Protein AF-A0A6I2UGQ5-F1 (afdb_monomer)

Nearest PDB structures (foldseek):
  4rnh-assembly1_A-2  TM=8.661E-01  e=3.382E-02  Pseudomonas aeruginosa PAO1
  4rnf-assembly1_A  TM=8.614E-01  e=3.382E-02  Pseudomonas aeruginosa PAO1
  3icl-assembly2_B  TM=9.186E-01  e=6.206E-02  Methylococcus capsulatus
  5m3c-assembly1_A  TM=7.605E-01  e=8.128E-02  Pseudomonas aeruginosa
  5m3c-assembly1_B  TM=9.124E-01  e=1.139E-01  Pseudomonas aeruginosa

Secondary structure (DSSP, 8-state):
---HHHHHHHHHHHHHHHHHHHHHHHHH-TTS-----EEE--TTTT-S-HHHHHHHHHHHHHHHHHS-SS-EEE--TT--

Structure (mmCIF, N/CA/C/O backbone):
data_AF-A0A6I2UGQ5-F1
#
_entry.id   AF-A0A6I2UGQ5-F1
#
loop_
_atom_site.group_PDB
_atom_site.id
_atom_site.type_symbol
_atom_site.label_atom_id
_atom_site.label_alt_id
_atom_site.label_comp_id
_atom_site.label_asym_id
_atom_site.label_entity_id
_atom_site.label_seq_id
_atom_site.pdbx_PDB_ins_code
_atom_site.Cartn_x
_atom_site.Cartn_y
_atom_site.Cartn_z
_atom_site.occupancy
_atom_site.B_iso_or_equiv
_atom_site.auth_seq_id
_atom_site.auth_comp_id
_atom_site.auth_asym_id
_atom_site.auth_atom_id
_atom_site.pdbx_PDB_model_num
ATOM 1 N N . MET A 1 1 ? 3.478 4.258 24.928 1.00 38.81 1 MET A N 1
ATOM 2 C CA . MET A 1 1 ? 4.749 4.679 24.300 1.00 38.81 1 MET A CA 1
ATOM 3 C C . MET A 1 1 ? 5.022 3.674 23.192 1.00 38.81 1 MET A C 1
ATOM 5 O O . MET A 1 1 ? 5.601 2.638 23.477 1.00 38.81 1 MET A O 1
ATOM 9 N N . HIS A 1 2 ? 4.477 3.897 21.991 1.00 44.44 2 HIS A N 1
ATOM 10 C CA . HIS A 1 2 ? 4.692 2.978 20.867 1.00 44.44 2 HIS A CA 1
ATOM 11 C C . HIS A 1 2 ? 6.138 3.092 20.401 1.00 44.44 2 HIS A C 1
ATOM 13 O O . HIS A 1 2 ? 6.666 4.195 20.241 1.00 44.44 2 HIS A O 1
ATOM 19 N N . AS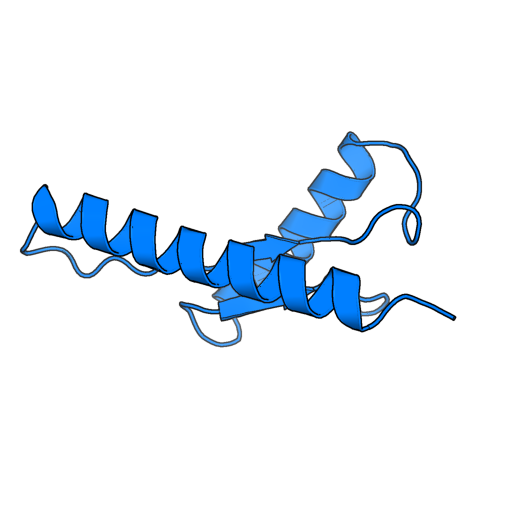P A 1 3 ? 6.786 1.938 20.286 1.00 51.34 3 ASP A N 1
ATOM 20 C CA . ASP A 1 3 ? 8.215 1.820 20.069 1.00 51.34 3 ASP A CA 1
ATOM 21 C C . ASP A 1 3 ? 8.587 2.279 18.656 1.00 51.34 3 ASP A C 1
ATOM 23 O O . ASP A 1 3 ? 8.520 1.536 17.678 1.00 51.34 3 ASP A O 1
ATOM 27 N N . GLN A 1 4 ? 8.995 3.543 18.560 1.00 48.31 4 GLN A N 1
ATOM 28 C CA . GLN A 1 4 ? 9.463 4.182 17.333 1.00 48.31 4 GLN A CA 1
ATOM 29 C C . GLN A 1 4 ? 10.651 3.428 16.698 1.00 48.31 4 GLN A C 1
ATOM 31 O O . GLN A 1 4 ? 10.936 3.628 15.515 1.00 48.31 4 GL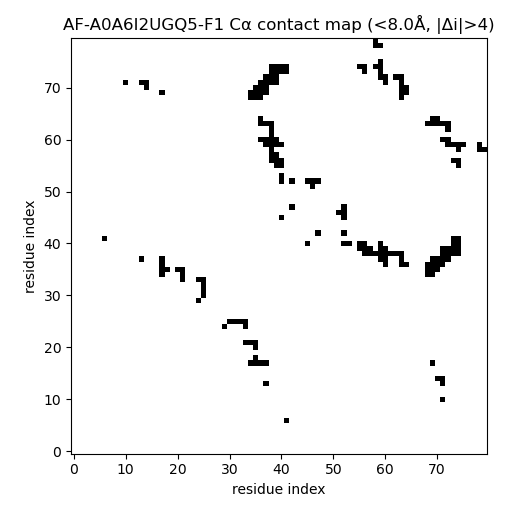N A O 1
ATOM 36 N N . TYR A 1 5 ? 11.354 2.578 17.460 1.00 52.03 5 TYR A N 1
ATOM 37 C CA . TYR A 1 5 ? 12.412 1.704 16.952 1.00 52.03 5 TYR A CA 1
ATOM 38 C C . TYR A 1 5 ? 11.854 0.496 16.190 1.00 52.03 5 TYR A C 1
ATOM 40 O O . TYR A 1 5 ? 12.297 0.265 15.063 1.00 52.03 5 TYR A O 1
ATOM 48 N N . SER A 1 6 ? 10.856 -0.213 16.725 1.00 56.94 6 SER A N 1
ATOM 49 C CA . SER A 1 6 ? 10.191 -1.332 16.039 1.00 56.94 6 SER A CA 1
ATOM 50 C C . SER A 1 6 ? 9.618 -0.925 14.674 1.00 56.94 6 SER A C 1
ATOM 52 O O . SER A 1 6 ? 9.889 -1.577 13.662 1.00 56.94 6 SER A O 1
ATOM 54 N N . THR A 1 7 ? 8.945 0.230 14.589 1.00 58.88 7 THR A N 1
ATOM 55 C CA . THR A 1 7 ? 8.399 0.734 13.315 1.00 58.88 7 THR A CA 1
ATOM 56 C C . THR A 1 7 ? 9.499 1.056 12.299 1.00 58.88 7 THR A C 1
ATOM 58 O O . THR A 1 7 ? 9.369 0.735 11.119 1.00 58.88 7 THR A O 1
ATOM 61 N N . LYS A 1 8 ? 10.625 1.640 12.737 1.00 57.31 8 LYS A N 1
ATOM 62 C CA . LYS A 1 8 ? 11.771 1.934 11.855 1.00 57.31 8 LYS A CA 1
ATOM 63 C C . LYS A 1 8 ? 12.428 0.665 11.317 1.00 57.31 8 LYS A C 1
ATOM 65 O O . LYS A 1 8 ? 12.806 0.635 10.148 1.00 57.31 8 LYS A O 1
ATOM 70 N N . VAL A 1 9 ? 12.543 -0.378 12.141 1.00 61.03 9 VAL A N 1
ATOM 71 C CA . VAL A 1 9 ? 13.064 -1.687 11.715 1.00 61.03 9 VAL A CA 1
ATOM 72 C C . VAL A 1 9 ? 12.131 -2.326 10.688 1.00 61.03 9 VAL A C 1
ATOM 74 O O . VAL A 1 9 ? 12.602 -2.823 9.665 1.00 61.03 9 VAL A O 1
ATOM 77 N N . LEU A 1 10 ? 10.816 -2.257 10.906 1.00 66.38 10 LEU A N 1
ATOM 78 C CA . LEU A 1 10 ? 9.832 -2.817 9.982 1.00 66.38 10 LEU A CA 1
ATOM 79 C C . LEU A 1 10 ? 9.840 -2.099 8.622 1.00 66.38 10 LEU A C 1
ATOM 81 O O . LEU A 1 10 ? 9.865 -2.759 7.584 1.00 66.38 10 LEU A O 1
ATOM 85 N N . ILE A 1 11 ? 9.916 -0.762 8.611 1.00 67.38 11 ILE A N 1
ATOM 86 C CA . ILE A 1 11 ? 10.065 0.036 7.379 1.00 67.38 11 ILE A CA 1
ATOM 87 C C . ILE A 1 11 ? 11.355 -0.333 6.639 1.00 67.38 11 ILE A C 1
ATOM 89 O O . ILE A 1 11 ? 11.358 -0.478 5.413 1.00 67.38 11 ILE A O 1
ATOM 93 N N . PHE A 1 12 ? 12.460 -0.487 7.372 1.00 60.03 12 PHE A N 1
ATOM 94 C CA . PHE A 1 12 ? 13.748 -0.841 6.786 1.00 60.03 12 PHE A CA 1
ATOM 95 C C . PHE A 1 12 ? 13.705 -2.233 6.140 1.00 60.03 12 PHE A C 1
ATOM 97 O O . PHE A 1 12 ? 14.136 -2.395 4.998 1.00 60.03 12 PHE A O 1
ATOM 104 N N . LEU A 1 13 ? 13.098 -3.215 6.812 1.00 66.25 13 LEU A N 1
ATOM 105 C CA . LEU A 1 13 ? 12.890 -4.562 6.272 1.00 66.25 13 LEU A CA 1
ATOM 106 C C . LEU A 1 13 ? 11.955 -4.564 5.055 1.00 66.25 13 LEU A C 1
ATOM 108 O O . LEU A 1 13 ? 12.263 -5.212 4.055 1.00 66.25 13 LEU A O 1
ATOM 112 N N . ALA A 1 14 ? 10.860 -3.804 5.095 1.00 69.00 14 ALA A N 1
ATOM 113 C CA . ALA A 1 14 ? 9.956 -3.640 3.958 1.00 69.00 14 ALA A CA 1
ATOM 114 C C . ALA A 1 14 ? 10.667 -3.037 2.736 1.00 69.00 14 ALA A C 1
ATOM 116 O O . ALA A 1 14 ? 10.480 -3.514 1.617 1.00 69.00 14 ALA A O 1
ATOM 117 N N . SER A 1 15 ? 11.531 -2.043 2.955 1.00 67.56 15 SER A N 1
ATOM 118 C CA . SER A 1 15 ? 12.308 -1.396 1.888 1.00 67.56 15 SER A CA 1
ATOM 119 C C . SER A 1 15 ? 13.377 -2.323 1.302 1.00 67.56 15 SER A C 1
ATOM 121 O O . SER A 1 15 ? 13.618 -2.326 0.095 1.00 67.56 15 SER A O 1
ATOM 123 N N . ILE A 1 16 ? 14.011 -3.152 2.137 1.00 72.38 16 ILE A N 1
ATOM 124 C CA . ILE A 1 16 ? 14.921 -4.201 1.656 1.00 72.38 16 ILE A CA 1
ATOM 125 C C . ILE A 1 16 ? 14.146 -5.230 0.830 1.00 72.38 16 ILE A C 1
ATOM 127 O O . ILE A 1 16 ? 14.633 -5.664 -0.211 1.00 72.38 16 ILE A O 1
ATOM 131 N N . CYS A 1 17 ? 12.939 -5.602 1.260 1.00 70.88 17 CYS A N 1
ATOM 132 C CA . CYS A 1 17 ? 12.099 -6.571 0.564 1.00 70.88 17 CYS A CA 1
ATOM 133 C C . CYS A 1 17 ? 11.694 -6.077 -0.833 1.00 70.88 17 CYS A C 1
ATOM 135 O O . CYS A 1 17 ? 11.858 -6.808 -1.813 1.00 70.88 17 CYS A O 1
ATOM 137 N N . THR A 1 18 ? 11.251 -4.820 -0.958 1.00 72.31 18 THR A N 1
ATOM 138 C CA . THR A 1 18 ? 10.933 -4.223 -2.265 1.00 72.31 18 THR A CA 1
ATOM 139 C C . THR A 1 18 ? 12.167 -4.157 -3.163 1.00 72.31 18 THR A C 1
ATOM 141 O O . THR A 1 18 ? 12.094 -4.556 -4.326 1.00 72.31 18 THR A O 1
ATOM 144 N N . LEU A 1 19 ? 13.325 -3.754 -2.631 1.00 72.06 19 LEU A N 1
ATOM 145 C CA . LEU A 1 19 ? 14.576 -3.711 -3.392 1.00 72.06 19 LEU A CA 1
ATOM 146 C C . LEU A 1 19 ? 15.043 -5.106 -3.839 1.00 72.06 19 LEU A C 1
ATOM 148 O O . LEU A 1 19 ? 15.503 -5.269 -4.973 1.00 72.06 19 LEU A O 1
ATOM 152 N N . PHE A 1 20 ? 14.934 -6.110 -2.969 1.00 77.31 20 PHE A N 1
ATOM 153 C CA . PHE A 1 20 ? 15.323 -7.487 -3.266 1.00 77.31 20 PHE A CA 1
ATOM 154 C C . PHE A 1 20 ? 14.421 -8.094 -4.341 1.00 77.31 20 PHE A C 1
ATOM 156 O O . PHE A 1 20 ? 14.923 -8.656 -5.315 1.00 77.31 20 PHE A O 1
ATOM 163 N N . PHE A 1 21 ? 13.104 -7.917 -4.207 1.00 78.44 21 PHE A N 1
ATOM 164 C CA . PHE A 1 21 ? 12.130 -8.391 -5.186 1.00 78.44 21 PHE A CA 1
ATOM 165 C C . PHE A 1 21 ? 12.367 -7.757 -6.560 1.00 78.44 21 PHE A C 1
ATOM 167 O O . PHE A 1 21 ? 12.487 -8.465 -7.558 1.00 78.44 21 PHE A O 1
ATOM 174 N N . VAL A 1 22 ? 12.535 -6.432 -6.609 1.00 80.56 22 VAL A N 1
ATOM 175 C CA . VAL A 1 22 ? 12.809 -5.712 -7.860 1.00 80.56 22 VAL A CA 1
ATOM 176 C C . VAL A 1 22 ? 14.122 -6.174 -8.496 1.00 80.56 22 VAL A C 1
ATOM 178 O O . VAL A 1 22 ? 14.147 -6.437 -9.697 1.00 80.56 22 VAL A O 1
ATOM 181 N N . ASN A 1 23 ? 15.204 -6.336 -7.723 1.00 81.50 23 ASN A N 1
ATOM 182 C CA . ASN A 1 23 ? 16.474 -6.840 -8.261 1.00 81.50 23 ASN A CA 1
ATOM 183 C C . ASN A 1 23 ? 16.348 -8.265 -8.799 1.00 81.50 23 ASN A C 1
ATOM 185 O O . ASN A 1 23 ? 16.921 -8.576 -9.844 1.00 81.50 23 ASN A O 1
ATOM 189 N N . LYS A 1 24 ? 15.591 -9.127 -8.112 1.00 84.62 24 LYS A N 1
ATOM 190 C CA . LYS A 1 24 ? 15.402 -10.505 -8.554 1.00 84.62 24 LYS A CA 1
ATOM 191 C C . LYS A 1 24 ? 14.593 -10.571 -9.847 1.00 84.62 24 LYS A C 1
ATOM 193 O O . LYS A 1 24 ? 15.032 -11.229 -10.784 1.00 84.62 24 LYS A O 1
ATOM 198 N N . CYS A 1 25 ? 13.499 -9.814 -9.940 1.00 80.25 25 CYS A N 1
ATOM 199 C CA . CYS A 1 25 ? 12.727 -9.689 -11.176 1.00 80.25 25 CYS A CA 1
ATOM 200 C C . CYS A 1 25 ? 13.556 -9.091 -12.317 1.00 80.25 25 CYS A C 1
ATOM 202 O O . CYS A 1 25 ? 13.459 -9.562 -13.443 1.00 80.25 25 CYS A O 1
ATOM 204 N N . ARG A 1 26 ? 14.407 -8.098 -12.039 1.00 82.31 26 ARG A N 1
ATOM 205 C CA . ARG A 1 26 ? 15.277 -7.485 -13.052 1.00 82.31 26 ARG A CA 1
ATOM 206 C C . ARG A 1 26 ? 16.352 -8.442 -13.571 1.00 82.31 26 ARG A C 1
ATOM 208 O O . ARG A 1 26 ? 16.726 -8.349 -14.733 1.00 82.31 26 ARG A O 1
ATOM 215 N N . ALA A 1 27 ? 16.851 -9.347 -12.728 1.00 84.25 27 ALA A N 1
ATOM 216 C CA . ALA A 1 27 ? 17.812 -10.368 -13.143 1.00 84.25 27 ALA A CA 1
ATOM 217 C C . ALA A 1 27 ? 17.199 -11.399 -14.106 1.00 84.25 27 ALA A C 1
ATOM 219 O O . ALA A 1 27 ? 17.917 -11.980 -14.913 1.00 84.25 27 ALA A O 1
ATOM 220 N N . GLU A 1 28 ? 15.889 -11.626 -14.011 1.00 86.69 28 GLU A N 1
ATOM 221 C CA . GLU A 1 28 ? 15.161 -12.614 -14.814 1.00 86.69 28 GLU A CA 1
ATOM 222 C C . GLU A 1 28 ? 14.512 -11.988 -16.059 1.00 86.69 28 GLU A C 1
ATOM 224 O O . GLU A 1 28 ? 14.528 -12.580 -17.134 1.00 86.69 28 GLU A O 1
ATOM 229 N N . CYS A 1 29 ? 14.024 -10.750 -15.936 1.00 81.56 29 CYS A N 1
ATOM 230 C CA . CYS A 1 29 ? 13.368 -9.980 -16.992 1.00 81.56 29 CYS A CA 1
ATOM 231 C C . CYS A 1 29 ? 13.972 -8.561 -17.076 1.00 81.56 29 CYS A C 1
ATOM 233 O O . CYS A 1 29 ? 13.381 -7.608 -16.558 1.00 81.56 29 CYS A O 1
ATOM 235 N N . PRO A 1 30 ? 15.145 -8.386 -17.713 1.00 79.38 30 PRO A N 1
ATOM 236 C CA . PRO A 1 30 ? 15.893 -7.124 -17.690 1.00 79.38 30 PRO A CA 1
ATOM 237 C C . PRO A 1 30 ? 15.202 -5.963 -18.418 1.00 79.38 30 PRO A C 1
ATOM 239 O O . PRO A 1 30 ? 15.432 -4.806 -18.063 1.00 79.38 30 PRO A O 1
ATOM 242 N N . ASP A 1 31 ? 14.331 -6.261 -19.385 1.00 85.50 31 ASP A N 1
ATOM 243 C CA . ASP A 1 31 ? 13.639 -5.261 -20.209 1.00 85.50 31 ASP A CA 1
ATOM 244 C C . ASP A 1 31 ? 12.342 -4.723 -19.576 1.00 85.50 31 ASP A C 1
ATOM 246 O O . ASP A 1 31 ? 11.698 -3.831 -20.131 1.00 85.50 31 ASP A O 1
ATOM 250 N N . ILE A 1 32 ? 11.942 -5.238 -18.407 1.00 82.12 32 ILE A N 1
ATOM 251 C CA . ILE A 1 32 ? 10.711 -4.827 -17.722 1.00 82.12 32 ILE A CA 1
ATOM 252 C C . ILE A 1 32 ? 11.062 -3.993 -16.488 1.00 82.12 32 ILE A C 1
ATOM 254 O O . ILE A 1 32 ? 11.691 -4.462 -15.541 1.00 82.12 32 ILE A O 1
ATOM 258 N N . GLY A 1 33 ? 10.602 -2.740 -16.469 1.00 77.94 33 GLY A N 1
ATOM 259 C CA . GLY A 1 33 ? 10.684 -1.881 -15.289 1.00 77.94 33 GLY A CA 1
ATOM 260 C C . GLY A 1 33 ? 9.692 -2.326 -14.215 1.00 77.94 33 GLY A C 1
ATOM 261 O O . GLY A 1 33 ? 8.505 -2.017 -14.306 1.00 77.94 33 GLY A O 1
ATOM 262 N N . VAL A 1 34 ? 10.172 -3.038 -13.194 1.00 78.50 34 VAL A N 1
ATOM 263 C CA . VAL A 1 34 ? 9.361 -3.471 -12.047 1.00 78.50 34 VAL A CA 1
ATOM 264 C C . VAL A 1 34 ? 9.567 -2.518 -10.870 1.00 78.50 34 VAL A C 1
ATOM 266 O O . VAL A 1 34 ? 10.694 -2.178 -10.520 1.00 78.50 34 VAL A O 1
ATOM 269 N N . THR A 1 35 ? 8.472 -2.115 -10.230 1.00 80.38 35 THR A N 1
ATOM 270 C CA . THR A 1 35 ? 8.473 -1.381 -8.955 1.00 80.38 35 THR A CA 1
ATOM 271 C C . THR A 1 35 ? 7.594 -2.124 -7.962 1.00 80.38 35 THR A C 1
ATOM 273 O O . THR A 1 35 ? 6.534 -2.614 -8.356 1.00 80.38 35 THR A O 1
ATOM 276 N N . ALA A 1 36 ? 7.978 -2.162 -6.690 1.00 79.06 36 ALA A N 1
ATOM 277 C CA . ALA A 1 36 ? 7.188 -2.802 -5.643 1.00 79.06 36 ALA A CA 1
ATOM 278 C C . ALA A 1 36 ? 6.754 -1.759 -4.606 1.00 79.06 36 ALA A C 1
ATOM 280 O O . ALA A 1 36 ? 7.587 -1.041 -4.066 1.00 79.06 36 ALA A O 1
ATOM 281 N N . SER A 1 37 ? 5.453 -1.679 -4.332 1.00 82.19 37 SER A N 1
ATOM 282 C CA . SER A 1 37 ? 4.899 -0.906 -3.213 1.00 82.19 37 SER A CA 1
ATOM 283 C C . SER A 1 37 ? 4.457 -1.869 -2.114 1.00 82.19 37 SER A C 1
ATOM 285 O O . SER A 1 37 ? 4.059 -2.995 -2.420 1.00 82.19 37 SER A O 1
ATOM 287 N N . LEU A 1 38 ? 4.512 -1.436 -0.855 1.00 83.44 38 LEU A N 1
ATOM 288 C CA . LEU A 1 38 ? 4.178 -2.271 0.301 1.00 83.44 38 LEU A CA 1
ATOM 289 C C . LEU A 1 38 ? 3.249 -1.516 1.258 1.00 83.44 38 LEU A C 1
ATOM 291 O O . LEU A 1 38 ? 3.484 -0.352 1.565 1.00 83.44 38 LEU A O 1
ATOM 295 N N . GLY A 1 39 ? 2.201 -2.184 1.732 1.00 84.94 39 GLY A N 1
ATOM 296 C CA . GLY A 1 39 ? 1.349 -1.707 2.820 1.00 84.94 39 GLY A CA 1
ATOM 297 C C . GLY A 1 39 ? 1.541 -2.583 4.047 1.00 84.94 39 GLY A C 1
ATOM 298 O O . GLY A 1 39 ? 1.629 -3.805 3.912 1.00 84.94 39 GLY A O 1
ATOM 299 N N . TYR A 1 40 ? 1.649 -1.983 5.228 1.00 83.94 40 TYR A N 1
ATOM 300 C CA . TYR A 1 40 ? 1.793 -2.727 6.479 1.00 83.94 40 TYR A C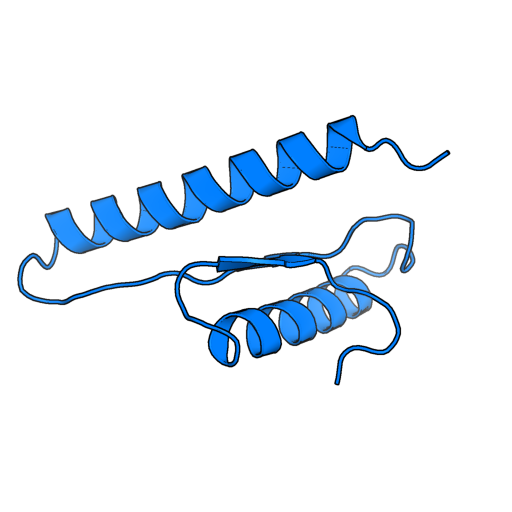A 1
ATOM 301 C C . TYR A 1 40 ? 0.942 -2.123 7.597 1.00 83.94 40 TYR A C 1
ATOM 303 O O . TYR A 1 40 ? 0.587 -0.947 7.573 1.00 83.94 40 TYR A O 1
ATOM 311 N N . VAL A 1 41 ? 0.633 -2.949 8.592 1.00 85.19 41 VAL A N 1
ATOM 312 C CA . VAL A 1 41 ? -0.100 -2.574 9.803 1.00 85.19 41 VAL A CA 1
ATOM 313 C C . VAL A 1 41 ? 0.685 -3.053 11.019 1.00 85.19 41 VAL A C 1
ATOM 315 O O . VAL A 1 41 ? 1.338 -4.098 10.963 1.00 85.19 41 VAL A O 1
ATOM 318 N N . LEU A 1 42 ? 0.655 -2.281 12.102 1.00 80.06 42 LEU A N 1
ATOM 319 C CA . LEU A 1 42 ? 1.279 -2.666 13.361 1.00 80.06 42 LEU A CA 1
ATOM 320 C C . LEU A 1 42 ? 0.255 -3.373 14.247 1.00 80.06 42 LEU A C 1
ATOM 322 O O . LEU A 1 42 ? -0.843 -2.879 14.483 1.00 80.06 42 LEU A O 1
ATOM 326 N N . HIS A 1 43 ? 0.637 -4.543 14.738 1.00 71.25 43 HIS A N 1
ATOM 327 C CA . HIS A 1 43 ? -0.053 -5.227 15.824 1.00 71.25 43 HIS A CA 1
ATOM 328 C C . HIS A 1 43 ? 0.637 -4.851 17.149 1.00 71.25 43 HIS A C 1
ATOM 330 O O . HIS A 1 43 ? 1.872 -4.760 17.165 1.00 71.25 43 HIS A O 1
ATOM 336 N N . PRO A 1 44 ? -0.104 -4.645 18.255 1.00 77.31 44 PRO A N 1
ATOM 337 C CA . PRO A 1 44 ? -1.538 -4.912 18.450 1.00 77.31 44 PRO A CA 1
ATOM 338 C C . PRO A 1 44 ? -2.485 -3.729 18.202 1.00 77.31 44 PRO A C 1
ATOM 340 O O . PRO A 1 44 ? -3.665 -3.816 18.529 1.00 77.31 44 PRO A O 1
ATOM 343 N N . ASP A 1 45 ? -2.000 -2.637 17.614 1.00 76.62 45 ASP A N 1
ATOM 344 C CA . ASP A 1 45 ? -2.721 -1.356 17.524 1.00 76.62 45 ASP A CA 1
ATOM 345 C C . ASP A 1 45 ? -4.096 -1.461 16.838 1.00 76.62 45 ASP A C 1
ATOM 347 O O . ASP A 1 45 ? -5.009 -0.706 17.164 1.00 76.62 45 ASP A O 1
ATOM 351 N N . PHE A 1 46 ? -4.267 -2.434 15.936 1.00 75.19 46 PHE A N 1
ATOM 352 C CA . PHE A 1 46 ? -5.515 -2.686 15.206 1.00 75.19 46 PHE A CA 1
ATOM 353 C C . PHE A 1 46 ? -6.126 -4.074 15.477 1.00 75.19 46 PHE A C 1
ATOM 355 O O . PHE A 1 46 ? -6.912 -4.584 14.676 1.00 75.19 46 PHE A O 1
ATOM 362 N N . GLY A 1 47 ? -5.780 -4.673 16.620 1.00 76.50 47 GLY A N 1
ATOM 363 C CA . GLY A 1 47 ? -6.292 -5.964 17.079 1.00 76.50 47 GLY A CA 1
ATOM 364 C C . GLY A 1 47 ? -5.445 -7.171 16.667 1.00 76.50 47 GLY A C 1
ATOM 365 O O . GLY A 1 47 ? -4.341 -7.047 16.132 1.00 76.50 47 GLY A O 1
ATOM 366 N N . ASP A 1 48 ? -5.989 -8.358 16.944 1.00 80.31 48 ASP A N 1
ATOM 367 C CA . ASP A 1 48 ? -5.276 -9.643 16.827 1.00 80.31 48 ASP A CA 1
ATOM 368 C C . ASP A 1 48 ? -5.820 -10.515 15.684 1.00 80.31 48 ASP A C 1
ATOM 370 O O . ASP A 1 48 ? -5.251 -11.555 15.352 1.00 80.31 48 ASP A O 1
ATOM 374 N N . ASP A 1 49 ? -6.933 -10.102 15.072 1.00 85.25 49 ASP A N 1
ATOM 375 C CA . ASP A 1 49 ? -7.527 -10.821 13.952 1.00 85.25 49 ASP A CA 1
ATOM 376 C C . ASP A 1 49 ? -6.708 -10.577 12.680 1.00 85.25 49 ASP A C 1
ATOM 378 O O . ASP A 1 49 ? -6.722 -9.498 12.083 1.00 85.25 49 ASP A O 1
ATOM 382 N N . VAL A 1 50 ? -6.009 -11.624 12.245 1.00 82.50 50 VAL A N 1
ATOM 383 C CA . VAL A 1 50 ? -5.166 -11.621 11.047 1.00 82.50 50 VAL A CA 1
ATOM 384 C C . VAL A 1 50 ? -5.944 -11.197 9.798 1.00 82.50 50 VAL A C 1
ATOM 386 O O . VAL A 1 50 ? -5.382 -10.503 8.952 1.00 82.50 50 VAL A O 1
ATOM 389 N N . ALA A 1 51 ? -7.222 -11.569 9.668 1.00 81.25 51 ALA A N 1
ATOM 390 C CA . ALA A 1 51 ? -8.030 -11.191 8.509 1.00 81.25 51 ALA A CA 1
ATOM 391 C C . ALA A 1 51 ? -8.314 -9.682 8.493 1.00 81.25 51 ALA A C 1
ATOM 393 O O . ALA A 1 51 ? -8.247 -9.046 7.437 1.00 81.25 51 ALA A O 1
ATOM 394 N N . VAL A 1 52 ? -8.566 -9.097 9.666 1.00 83.88 52 VAL A N 1
ATOM 395 C CA . VAL A 1 52 ? -8.749 -7.648 9.818 1.00 83.88 52 VAL A CA 1
ATOM 396 C C . VAL A 1 52 ? -7.439 -6.925 9.518 1.00 83.88 52 VAL A C 1
ATOM 398 O O . VAL A 1 52 ? -7.421 -6.036 8.668 1.00 83.88 52 VAL A O 1
ATOM 401 N N . LEU A 1 53 ? -6.329 -7.350 10.128 1.00 82.06 53 LEU A N 1
ATOM 402 C CA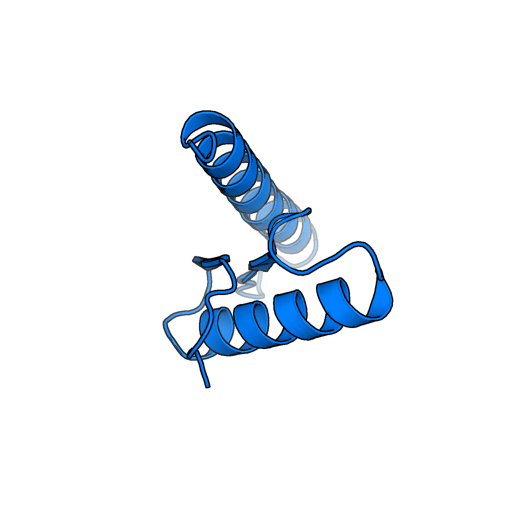 . LEU A 1 53 ? -5.004 -6.765 9.900 1.00 82.06 53 LEU A CA 1
ATOM 403 C C . LEU A 1 53 ? -4.592 -6.819 8.421 1.00 82.06 53 LEU A C 1
ATOM 405 O O . LEU A 1 53 ? -4.103 -5.826 7.881 1.00 82.06 53 LEU A O 1
ATOM 409 N N . ALA A 1 54 ? -4.841 -7.940 7.738 1.00 80.75 54 ALA A N 1
ATOM 410 C CA . ALA A 1 54 ? -4.580 -8.073 6.307 1.00 80.75 54 ALA A CA 1
ATOM 411 C C . ALA A 1 54 ? -5.402 -7.072 5.479 1.00 80.75 54 ALA A C 1
ATOM 413 O O . ALA A 1 54 ? -4.857 -6.426 4.585 1.00 80.75 54 ALA A O 1
ATOM 414 N N . GLY A 1 55 ? -6.684 -6.884 5.809 1.00 83.50 55 GLY A N 1
ATOM 415 C CA . GLY A 1 55 ? -7.531 -5.885 5.153 1.00 83.50 55 GLY A CA 1
ATOM 416 C C . GLY A 1 55 ? -7.043 -4.446 5.360 1.00 83.50 55 GLY A C 1
ATOM 417 O O . GLY A 1 55 ? -7.135 -3.623 4.450 1.00 83.50 55 GLY A O 1
ATOM 418 N N . LEU A 1 56 ? -6.486 -4.129 6.531 1.00 87.44 56 LEU A N 1
ATOM 419 C CA . LEU A 1 56 ? -5.908 -2.809 6.816 1.00 87.44 56 LEU A CA 1
ATOM 420 C C . LEU A 1 56 ? -4.576 -2.595 6.083 1.00 87.44 56 LEU A C 1
ATOM 422 O O . LEU A 1 56 ? -4.350 -1.528 5.509 1.00 87.44 56 LEU A O 1
ATOM 426 N N . ALA A 1 57 ? -3.720 -3.616 6.039 1.00 84.38 57 ALA A N 1
ATOM 427 C CA . ALA A 1 57 ? -2.482 -3.581 5.265 1.00 84.38 57 ALA A CA 1
ATOM 428 C C . ALA A 1 57 ? -2.752 -3.422 3.758 1.00 84.38 57 ALA A C 1
ATOM 430 O O . ALA A 1 57 ? -2.023 -2.693 3.084 1.00 84.38 57 ALA A O 1
ATOM 431 N N . ASP A 1 58 ? -3.817 -4.036 3.233 1.00 84.50 58 ASP A N 1
ATOM 432 C CA . ASP A 1 58 ? -4.212 -3.886 1.828 1.00 84.50 58 ASP A CA 1
ATOM 433 C C . ASP A 1 58 ? -4.696 -2.459 1.513 1.00 84.50 58 ASP A C 1
ATOM 435 O O . ASP A 1 58 ? -4.320 -1.885 0.489 1.00 84.50 58 ASP A O 1
ATOM 439 N N . LYS A 1 59 ? -5.423 -1.813 2.438 1.00 87.69 59 LYS A N 1
ATOM 440 C CA . LYS A 1 59 ? -5.751 -0.377 2.322 1.00 87.69 59 LYS A CA 1
ATOM 441 C C . LYS A 1 59 ? -4.492 0.491 2.277 1.00 87.69 59 LYS A C 1
ATOM 443 O O . LYS A 1 59 ? -4.372 1.356 1.413 1.00 87.69 59 LYS A O 1
ATOM 448 N N . ALA A 1 60 ? -3.522 0.228 3.153 1.00 86.88 60 ALA A N 1
ATOM 449 C CA . ALA A 1 60 ? -2.241 0.936 3.129 1.00 86.88 60 ALA A CA 1
ATOM 450 C C . ALA A 1 60 ? -1.455 0.677 1.829 1.00 86.88 60 ALA A C 1
ATOM 452 O O . ALA A 1 60 ? -0.806 1.577 1.296 1.00 86.88 60 ALA A O 1
ATOM 453 N N . LEU A 1 61 ? -1.543 -0.533 1.269 1.00 84.69 61 LEU A N 1
ATOM 454 C CA . LEU A 1 61 ? -0.930 -0.871 -0.015 1.00 84.69 61 LEU A CA 1
ATOM 455 C C . LEU A 1 61 ? -1.594 -0.118 -1.171 1.00 84.69 61 LEU A C 1
ATOM 457 O O . LEU A 1 61 ? -0.903 0.322 -2.093 1.00 84.6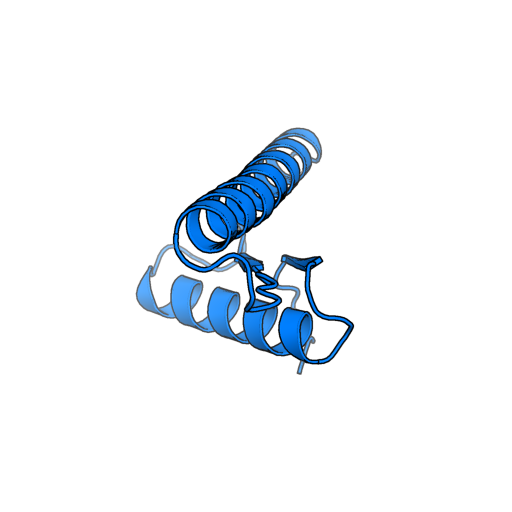9 61 LEU A O 1
ATOM 461 N N . TYR A 1 62 ? -2.919 0.016 -1.146 1.00 85.44 62 TYR A N 1
ATOM 462 C CA . TYR A 1 62 ? -3.661 0.775 -2.147 1.00 85.44 62 TYR A CA 1
ATOM 463 C C . TYR A 1 62 ? -3.190 2.233 -2.190 1.00 85.44 62 TYR A C 1
ATOM 465 O O . TYR A 1 62 ? -2.863 2.755 -3.257 1.00 85.44 62 TYR A O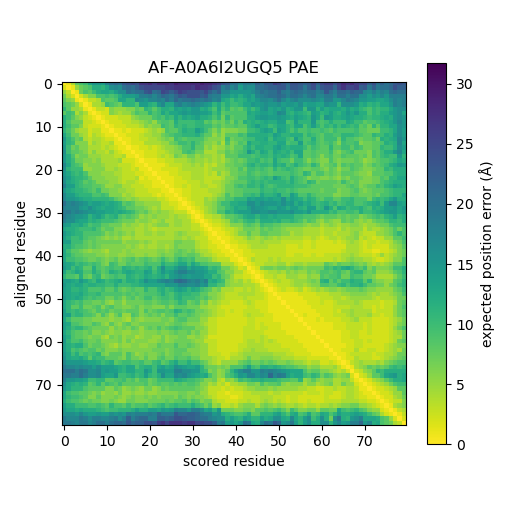 1
ATOM 473 N N . GLU A 1 63 ? -3.019 2.843 -1.024 1.00 83.88 63 GLU A N 1
ATOM 474 C CA . GLU A 1 63 ? -2.441 4.179 -0.875 1.00 83.88 63 GLU A CA 1
ATOM 475 C C . GLU A 1 63 ? -1.001 4.258 -1.382 1.00 83.88 63 GLU A C 1
ATOM 477 O O . GLU A 1 63 ? -0.662 5.137 -2.174 1.00 83.88 63 GLU A O 1
ATOM 482 N N . ALA A 1 64 ? -0.167 3.273 -1.042 1.00 82.69 64 ALA A N 1
ATOM 483 C CA . ALA A 1 64 ? 1.204 3.167 -1.546 1.00 82.69 64 ALA A CA 1
ATOM 484 C C . ALA A 1 64 ? 1.290 3.034 -3.082 1.00 82.69 64 ALA A C 1
ATOM 486 O O . ALA A 1 64 ? 2.346 3.273 -3.677 1.00 82.69 64 ALA A O 1
ATOM 487 N N . LYS A 1 65 ? 0.210 2.606 -3.746 1.00 81.38 65 LYS A N 1
ATOM 488 C CA . LYS A 1 65 ? 0.119 2.558 -5.214 1.00 81.38 65 LYS A CA 1
ATOM 489 C C . LYS A 1 65 ? -0.329 3.895 -5.806 1.00 81.38 65 LYS A C 1
ATOM 491 O O . LYS A 1 65 ? 0.151 4.241 -6.887 1.00 81.38 65 LYS A O 1
ATOM 496 N N . HIS A 1 66 ? -1.205 4.630 -5.120 1.00 78.25 66 HIS A N 1
ATOM 497 C CA . HIS A 1 66 ? -1.746 5.916 -5.581 1.00 78.25 66 HIS A CA 1
ATOM 498 C C . HIS A 1 66 ? -0.821 7.105 -5.308 1.00 78.25 66 HIS A C 1
ATOM 500 O O . HIS A 1 66 ? -0.657 7.955 -6.179 1.00 78.25 66 HIS A O 1
ATOM 506 N N . HIS A 1 67 ? -0.148 7.140 -4.157 1.00 68.50 67 HIS A N 1
ATOM 507 C CA . HIS A 1 67 ? 0.655 8.288 -3.707 1.00 68.50 67 HIS A CA 1
ATOM 508 C C . HIS A 1 67 ? 2.111 8.321 -4.214 1.00 68.50 67 HIS A C 1
ATOM 510 O O . HIS A 1 67 ? 2.893 9.184 -3.818 1.00 68.50 67 HIS A O 1
ATOM 516 N N . GLY A 1 68 ? 2.483 7.417 -5.121 1.00 62.12 68 GLY A N 1
ATOM 517 C CA . GLY A 1 68 ? 3.839 7.307 -5.659 1.00 62.12 68 GLY A CA 1
ATOM 518 C C . GLY A 1 68 ? 4.368 5.895 -5.467 1.00 62.12 68 GLY A C 1
ATOM 519 O O . GLY A 1 68 ? 4.719 5.488 -4.362 1.00 62.12 68 GLY A O 1
ATOM 520 N N . LYS A 1 69 ? 4.391 5.134 -6.566 1.00 66.44 69 LYS A N 1
ATOM 521 C CA . LYS A 1 69 ? 4.909 3.761 -6.626 1.00 66.44 69 LYS A CA 1
ATOM 522 C C . LYS A 1 69 ? 6.293 3.673 -5.971 1.00 66.44 69 LYS A C 1
ATOM 524 O O . LYS A 1 69 ? 7.053 4.636 -6.019 1.00 66.44 69 LYS A O 1
ATOM 529 N N . ASN A 1 70 ? 6.651 2.486 -5.481 1.00 70.75 70 ASN A N 1
ATOM 530 C CA . 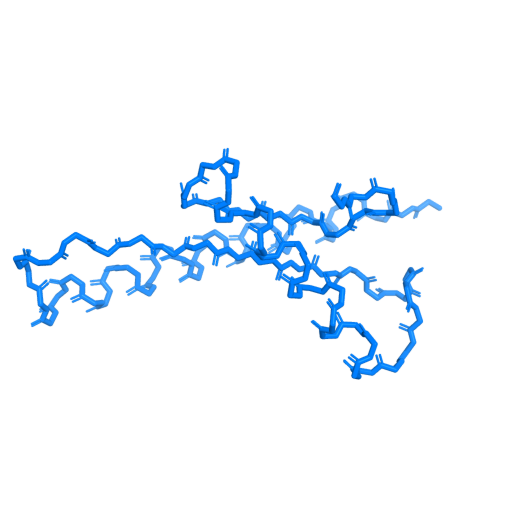ASN A 1 70 ? 7.953 2.211 -4.860 1.00 70.75 70 ASN A CA 1
ATOM 531 C C . ASN A 1 70 ? 8.107 2.786 -3.440 1.00 70.75 70 ASN A C 1
ATOM 533 O O . ASN A 1 70 ? 9.184 3.244 -3.062 1.00 70.75 70 ASN A O 1
ATOM 537 N N . THR A 1 71 ? 7.024 2.757 -2.660 1.00 76.25 71 THR A N 1
ATOM 538 C CA . THR A 1 71 ? 7.013 3.229 -1.272 1.00 76.25 71 THR A CA 1
ATOM 539 C C . THR A 1 71 ? 6.396 2.196 -0.328 1.00 76.25 71 THR A C 1
ATOM 541 O O . THR A 1 71 ? 5.655 1.306 -0.761 1.00 76.25 71 THR A O 1
ATOM 544 N N . ALA A 1 72 ? 6.715 2.315 0.960 1.00 78.94 72 ALA A N 1
ATOM 545 C CA . ALA A 1 72 ? 6.097 1.548 2.035 1.00 78.94 72 ALA A CA 1
ATOM 546 C C . ALA A 1 72 ? 5.195 2.473 2.862 1.00 78.94 72 ALA A C 1
ATOM 548 O O . ALA A 1 72 ? 5.660 3.513 3.330 1.00 78.94 72 ALA A O 1
ATOM 549 N N . VAL A 1 73 ? 3.925 2.105 3.039 1.00 84.00 73 VAL A N 1
ATOM 550 C CA . VAL A 1 73 ? 2.941 2.902 3.788 1.00 84.00 73 VAL A CA 1
ATOM 551 C C . VAL A 1 73 ? 2.434 2.116 4.988 1.00 84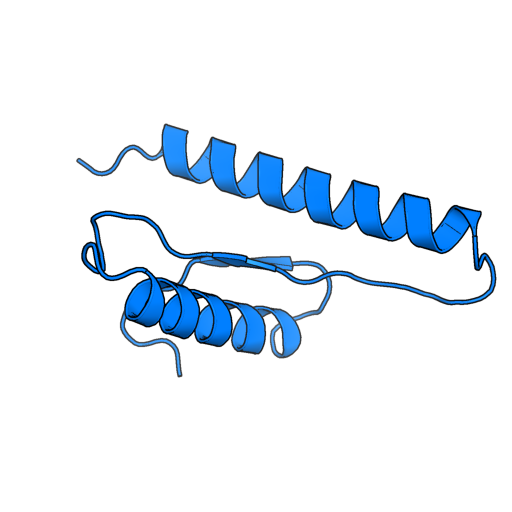.00 73 VAL A C 1
ATOM 553 O O . VAL A 1 73 ? 2.044 0.954 4.884 1.00 84.00 73 VAL A O 1
ATOM 556 N N . GLU A 1 74 ? 2.440 2.790 6.130 1.00 84.75 74 GLU A N 1
ATOM 557 C CA . GLU A 1 74 ? 1.790 2.354 7.357 1.00 84.75 74 GLU A CA 1
ATOM 558 C C . GLU A 1 74 ? 0.290 2.637 7.281 1.00 84.75 74 GLU A C 1
ATOM 560 O O . GLU A 1 74 ? -0.113 3.754 6.946 1.00 84.75 74 GLU A O 1
ATOM 565 N N . TYR A 1 75 ? -0.539 1.669 7.663 1.00 83.94 75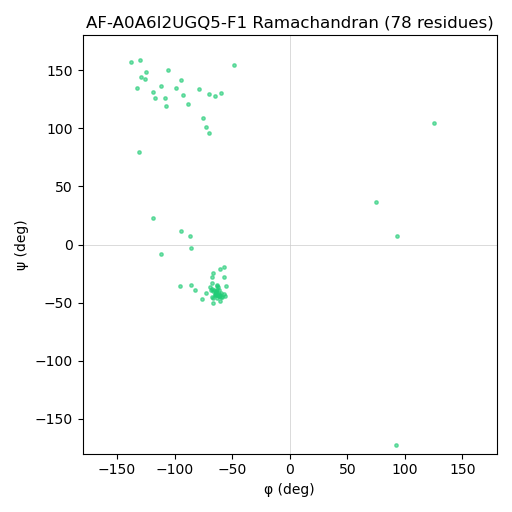 TYR A N 1
ATOM 566 C CA . TYR A 1 75 ? -1.949 1.942 7.902 1.00 83.94 75 TYR A CA 1
ATOM 567 C C . TYR A 1 75 ? -2.122 2.887 9.099 1.00 83.94 75 TYR A C 1
ATOM 569 O O . TYR A 1 75 ? -1.640 2.612 10.197 1.00 83.94 75 TYR A O 1
ATOM 577 N N . ARG A 1 76 ? -2.866 3.979 8.901 1.00 81.50 76 ARG A N 1
ATOM 578 C CA . ARG A 1 76 ? -3.319 4.876 9.971 1.00 81.50 76 ARG A CA 1
ATOM 579 C C . ARG A 1 76 ? -4.831 5.017 9.901 1.00 81.50 76 ARG A C 1
ATOM 581 O O . ARG A 1 76 ? -5.425 4.954 8.826 1.00 81.50 76 ARG A O 1
ATOM 588 N N . GLU A 1 77 ? -5.455 5.215 11.054 1.00 74.12 77 GLU A N 1
ATOM 589 C CA . GLU A 1 77 ? -6.881 5.524 11.112 1.00 74.12 77 GLU A CA 1
ATOM 590 C C . GLU A 1 77 ? -7.175 6.821 10.343 1.00 74.12 77 GLU A C 1
ATOM 592 O O . GLU A 1 77 ? -6.495 7.830 10.528 1.00 74.12 77 GLU A O 1
ATOM 597 N N . GLY A 1 78 ? -8.177 6.781 9.461 1.00 66.75 78 GLY A N 1
ATOM 598 C CA . GLY A 1 78 ? -8.578 7.925 8.637 1.00 66.75 78 GLY A CA 1
ATOM 599 C C . GLY A 1 78 ? -7.933 8.010 7.251 1.00 66.75 78 GLY A C 1
ATOM 600 O O . GLY A 1 78 ? -8.143 9.013 6.575 1.00 66.75 78 GLY A O 1
ATOM 601 N N . ILE A 1 79 ? -7.183 6.994 6.809 1.00 58.53 79 ILE A N 1
ATOM 602 C CA . ILE A 1 79 ? -6.723 6.915 5.415 1.00 58.53 79 ILE A CA 1
ATOM 603 C C . ILE A 1 79 ? -7.790 6.197 4.563 1.00 58.53 79 ILE A C 1
ATOM 605 O O . ILE A 1 79 ? -8.153 5.054 4.866 1.00 58.53 79 ILE A O 1
ATOM 609 N N . GLY A 1 80 ? -8.305 6.879 3.534 1.00 49.03 80 GLY A N 1
ATOM 610 C CA . GLY A 1 80 ? -9.323 6.392 2.597 1.00 49.03 80 GLY A CA 1
ATOM 611 C C . GLY A 1 80 ? -9.558 7.339 1.428 1.00 49.03 80 GLY A C 1
ATOM 612 O O . GLY A 1 80 ? -9.608 8.565 1.676 1.00 49.03 80 GLY A O 1
#

Mean predicted aligned error: 8.12 Å

Solvent-accessible surface area (backbone atoms only — not comparable to full-atom values): 4656 Å² total; per-residue (Å²): 134,81,60,69,61,62,56,52,51,52,52,51,52,52,52,49,49,34,53,50,52,36,52,54,50,36,74,76,40,73,90,52,94,66,76,44,53,38,34,38,60,65,77,69,85,71,51,84,54,63,71,58,42,51,56,44,12,49,53,15,26,51,47,15,56,73,79,46,68,59,33,78,26,72,50,55,94,90,77,130

pLDDT: mean 75.03, std 11.21, range [38.81, 87.69]

Radius of gyration: 14.0 Å; Cα contacts (8 Å, |Δi|>4): 99; chains: 1; bounding box: 27×21×44 Å

Organism: NCBI:txid2652309

Foldseek 3Di:
DPPPPVVVVVQVVVLVVQVVVQVVCCVVPVPDRDFAEWFAEDPPVPHDDPVSRVVQSVLQRVVCVVVDTRHYGYRDPPRD

InterPro domains:
  IPR000160 GGDEF domain [PF00990] (32-70)
  IPR029787 Nucleotide cyclase [SSF55073] (24-76)
  IPR043128 Reverse transcriptase/Diguanylate cyclase domain [G3DSA:3.30.70.270] (6-79)

Sequence (80 aa):
MHDQYSTKVLIFLASICTLFFVNKCRAECPDIGVTASLGYVLHPDFGDDVAVLAGLADKALYEAKHHGKNTAVEYREGIG